Protein AF-A0A7Y5CVU4-F1 (afdb_monomer_lite)

Structure (mmCIF, N/CA/C/O backbone):
data_AF-A0A7Y5CVU4-F1
#
_entry.id   AF-A0A7Y5CVU4-F1
#
loop_
_atom_site.group_PDB
_atom_site.id
_atom_site.type_symbol
_atom_site.label_atom_id
_atom_site.label_alt_id
_atom_site.label_comp_id
_atom_site.label_asym_id
_atom_site.label_entity_id
_atom_site.label_seq_id
_atom_site.pdbx_PDB_ins_code
_atom_site.Cartn_x
_atom_site.Cartn_y
_atom_site.Cartn_z
_atom_site.occupancy
_atom_site.B_iso_or_equiv
_atom_site.auth_seq_id
_atom_site.auth_comp_id
_atom_site.auth_asym_id
_atom_site.auth_atom_id
_atom_site.pdbx_PDB_model_num
ATOM 1 N N . MET A 1 1 ? -5.929 -43.673 -7.418 1.00 44.59 1 MET A N 1
ATOM 2 C CA . MET A 1 1 ? -5.340 -42.750 -6.430 1.00 44.59 1 MET A CA 1
ATOM 3 C C . MET A 1 1 ? -4.875 -41.533 -7.214 1.00 44.59 1 MET A C 1
ATOM 5 O O . MET A 1 1 ? -3.794 -41.578 -7.784 1.00 44.59 1 MET A O 1
ATOM 9 N N . SER A 1 2 ? -5.738 -40.531 -7.391 1.00 42.19 2 SER A N 1
ATOM 10 C CA . SER A 1 2 ? -5.352 -39.280 -8.055 1.00 42.19 2 SER A CA 1
ATOM 11 C C . SER A 1 2 ? -4.475 -38.478 -7.097 1.00 42.19 2 SER A C 1
ATOM 13 O O . SER A 1 2 ? -4.797 -38.396 -5.913 1.00 42.19 2 SER A O 1
ATOM 15 N N . ALA A 1 3 ? -3.356 -37.951 -7.592 1.00 45.56 3 ALA A N 1
ATOM 16 C CA . ALA A 1 3 ? -2.497 -37.046 -6.838 1.00 45.56 3 ALA A CA 1
ATOM 17 C C . ALA A 1 3 ? -3.299 -35.809 -6.388 1.00 45.56 3 ALA A C 1
ATOM 19 O O . ALA A 1 3 ? -4.212 -35.401 -7.115 1.00 45.56 3 ALA A O 1
ATOM 20 N N . PRO A 1 4 ? -2.994 -35.210 -5.222 1.00 46.31 4 PRO A N 1
ATOM 21 C CA . PRO A 1 4 ? -3.570 -33.919 -4.878 1.00 46.31 4 PRO A CA 1
ATOM 22 C C . PRO A 1 4 ? -3.189 -32.923 -5.978 1.00 46.31 4 PRO A C 1
ATOM 24 O O . PRO A 1 4 ? -2.045 -32.918 -6.438 1.00 46.31 4 PRO A O 1
ATOM 27 N N . ALA A 1 5 ? -4.152 -32.117 -6.432 1.00 49.31 5 ALA A N 1
ATOM 28 C CA . ALA A 1 5 ? -3.839 -30.944 -7.235 1.00 49.31 5 ALA A CA 1
ATOM 29 C C . ALA A 1 5 ? -2.813 -30.133 -6.439 1.00 49.31 5 ALA A C 1
ATOM 31 O O . ALA A 1 5 ? -3.083 -29.779 -5.290 1.00 49.31 5 ALA A O 1
ATOM 32 N N . ALA A 1 6 ? -1.622 -29.923 -7.002 1.00 49.56 6 ALA A N 1
ATOM 33 C CA . ALA A 1 6 ? -0.672 -28.983 -6.433 1.00 49.56 6 ALA A CA 1
ATOM 34 C C . ALA A 1 6 ? -1.437 -27.674 -6.208 1.00 49.56 6 ALA A C 1
ATOM 36 O O . ALA A 1 6 ? -2.074 -27.184 -7.144 1.00 49.56 6 ALA A O 1
ATOM 37 N N . ALA A 1 7 ? -1.460 -27.180 -4.967 1.00 57.16 7 ALA A N 1
ATOM 38 C CA . ALA A 1 7 ? -2.003 -25.861 -4.685 1.00 57.16 7 ALA A CA 1
ATOM 39 C C . ALA A 1 7 ? -1.392 -24.889 -5.700 1.00 57.16 7 ALA A C 1
ATOM 41 O O . ALA A 1 7 ? -0.178 -24.924 -5.924 1.00 57.16 7 ALA A O 1
ATOM 42 N N . ALA A 1 8 ? -2.241 -24.120 -6.385 1.00 63.44 8 ALA A N 1
ATOM 43 C CA . ALA A 1 8 ? -1.768 -23.123 -7.333 1.00 63.44 8 ALA A CA 1
ATOM 44 C C . ALA A 1 8 ? -0.749 -22.225 -6.618 1.00 63.44 8 ALA A C 1
ATOM 46 O O . ALA A 1 8 ? -0.947 -21.888 -5.447 1.00 63.44 8 ALA A O 1
ATOM 47 N N . ALA A 1 9 ? 0.352 -21.898 -7.300 1.00 69.81 9 ALA A N 1
ATOM 48 C CA . ALA A 1 9 ? 1.334 -20.973 -6.752 1.00 69.81 9 ALA A CA 1
ATOM 49 C C . ALA A 1 9 ? 0.616 -19.677 -6.331 1.00 69.81 9 ALA A C 1
ATOM 51 O O . ALA A 1 9 ? -0.323 -19.267 -7.024 1.00 69.81 9 ALA A O 1
ATOM 52 N N . PRO A 1 10 ? 0.989 -19.086 -5.185 1.00 79.81 10 PRO A N 1
ATOM 53 C CA . PRO A 1 10 ? 0.337 -17.877 -4.713 1.00 79.81 10 PRO A CA 1
ATOM 54 C C . PRO A 1 10 ? 0.480 -16.760 -5.755 1.00 79.81 10 PRO A C 1
ATOM 56 O O . PRO A 1 10 ? 1.517 -16.641 -6.408 1.00 79.81 10 PRO A O 1
ATOM 59 N N . ALA A 1 11 ? -0.597 -16.003 -5.964 1.00 87.31 11 ALA A N 1
ATOM 60 C CA . ALA A 1 11 ? -0.659 -14.992 -7.019 1.00 87.31 11 ALA A CA 1
ATOM 61 C C . ALA A 1 11 ? 0.082 -13.718 -6.603 1.00 87.31 11 ALA A C 1
ATOM 63 O O . ALA A 1 11 ? -0.075 -13.270 -5.469 1.00 87.31 11 ALA A O 1
ATOM 64 N N . ASN A 1 12 ? 0.820 -13.112 -7.529 1.00 89.62 12 ASN A N 1
ATOM 65 C CA . ASN A 1 12 ? 1.460 -11.813 -7.324 1.00 89.62 12 ASN A CA 1
ATOM 66 C C . ASN A 1 12 ? 0.664 -10.760 -8.090 1.00 89.62 12 ASN A C 1
ATOM 68 O O . ASN A 1 12 ? 0.422 -10.917 -9.291 1.00 89.62 12 ASN A O 1
ATOM 72 N N . ILE A 1 13 ? 0.229 -9.708 -7.402 1.00 93.06 13 ILE A N 1
ATOM 73 C CA . ILE A 1 13 ? -0.614 -8.662 -7.983 1.00 93.06 13 ILE A CA 1
ATOM 74 C C . ILE A 1 13 ? 0.112 -7.329 -7.864 1.00 93.06 13 ILE A C 1
ATOM 76 O O . ILE A 1 13 ? 0.622 -6.983 -6.803 1.00 93.06 13 ILE A O 1
ATOM 80 N N . VAL A 1 14 ? 0.144 -6.573 -8.957 1.00 91.62 14 VAL A N 1
ATOM 81 C CA . VAL A 1 14 ? 0.778 -5.260 -9.023 1.00 91.62 14 VAL A CA 1
ATOM 82 C C . VAL A 1 14 ? -0.260 -4.212 -9.394 1.00 91.62 14 VAL A C 1
ATOM 84 O O . VAL A 1 14 ? -0.790 -4.213 -10.505 1.00 91.62 14 VAL A O 1
ATOM 87 N N . PHE A 1 15 ? -0.520 -3.290 -8.477 1.00 92.88 15 PHE A N 1
ATOM 88 C CA . PHE A 1 15 ? -1.302 -2.086 -8.715 1.00 92.88 15 PHE A CA 1
ATOM 89 C C . PHE A 1 15 ? -0.373 -0.931 -9.072 1.00 92.88 15 PHE A C 1
ATOM 91 O O . PHE A 1 15 ? 0.635 -0.711 -8.407 1.00 92.88 15 PHE A O 1
ATOM 98 N N . ILE A 1 16 ? -0.704 -0.196 -10.129 1.00 90.00 16 ILE A N 1
ATOM 99 C CA . ILE A 1 16 ? 0.107 0.921 -10.620 1.00 90.00 16 ILE A CA 1
ATOM 100 C C . ILE A 1 16 ? -0.783 2.143 -10.768 1.00 90.00 16 ILE A C 1
ATOM 102 O O . ILE A 1 16 ? -1.714 2.139 -11.575 1.00 90.00 16 ILE A O 1
ATOM 106 N N . ASP A 1 17 ? -0.469 3.210 -10.044 1.00 90.00 17 ASP A N 1
ATOM 107 C CA . ASP A 1 17 ? -1.035 4.521 -10.314 1.00 90.00 17 ASP A CA 1
ATOM 108 C C . ASP A 1 17 ? -0.489 5.049 -11.649 1.00 90.00 17 ASP A C 1
ATOM 110 O O . ASP A 1 17 ? 0.717 5.212 -11.852 1.00 90.00 17 ASP A O 1
ATOM 114 N N . SER A 1 18 ? -1.396 5.344 -12.579 1.00 86.56 18 SER A N 1
ATOM 115 C CA . SER A 1 18 ? -1.075 5.932 -13.883 1.00 86.56 18 SER A CA 1
ATOM 116 C C . SER A 1 18 ? -0.326 7.274 -13.811 1.00 86.56 18 SER A C 1
ATOM 118 O O . SER A 1 18 ? 0.288 7.678 -14.801 1.00 86.56 18 SER A O 1
ATOM 120 N N . ALA A 1 19 ? -0.359 7.975 -12.671 1.00 82.38 19 ALA A N 1
ATOM 121 C CA . ALA A 1 19 ? 0.427 9.179 -12.405 1.00 82.38 19 ALA A CA 1
ATOM 122 C C . ALA A 1 19 ? 1.925 8.905 -12.200 1.00 82.38 19 ALA A C 1
ATOM 124 O O . ALA A 1 19 ? 2.724 9.845 -12.252 1.00 82.38 19 ALA A O 1
ATOM 125 N N . VAL A 1 20 ? 2.332 7.652 -11.978 1.00 79.00 20 VAL A N 1
ATOM 126 C CA . VAL A 1 20 ? 3.745 7.276 -11.872 1.00 79.00 20 VAL A CA 1
ATOM 127 C C . VAL A 1 20 ? 4.382 7.303 -13.263 1.00 79.00 20 VAL A C 1
ATOM 129 O O . VAL A 1 20 ? 4.049 6.527 -14.171 1.00 79.00 20 VAL A O 1
ATOM 132 N N . ALA A 1 21 ? 5.320 8.233 -13.443 1.00 70.06 21 ALA A N 1
ATOM 133 C CA . ALA A 1 21 ? 6.099 8.348 -14.667 1.00 70.06 21 ALA A CA 1
ATOM 134 C C . ALA A 1 21 ? 7.003 7.119 -14.851 1.00 70.06 21 ALA A C 1
ATOM 136 O O . ALA A 1 21 ? 7.501 6.545 -13.890 1.00 70.06 21 ALA A O 1
ATOM 137 N N . ASN A 1 22 ? 7.257 6.733 -16.104 1.00 63.44 22 ASN A N 1
ATOM 138 C CA . ASN A 1 22 ? 8.150 5.620 -16.457 1.00 63.44 22 ASN A CA 1
ATOM 139 C C . ASN A 1 22 ? 7.776 4.246 -15.860 1.00 63.44 22 ASN A C 1
ATOM 141 O O . ASN A 1 22 ? 8.629 3.359 -15.817 1.00 63.44 22 ASN A O 1
ATOM 145 N N . HIS A 1 23 ? 6.508 4.012 -15.492 1.00 65.38 23 HIS A N 1
ATOM 146 C CA . HIS A 1 23 ? 6.054 2.697 -15.012 1.00 65.38 23 HIS A CA 1
ATOM 147 C C . HIS A 1 23 ? 6.378 1.554 -15.993 1.00 65.38 23 HIS A C 1
ATOM 149 O O . HIS A 1 23 ? 6.574 0.420 -15.578 1.00 65.38 23 HIS A O 1
ATOM 155 N N . SER A 1 24 ? 6.511 1.840 -17.294 1.00 60.06 24 SER A N 1
ATOM 156 C CA . SER A 1 24 ? 6.896 0.860 -18.318 1.00 60.06 24 SER A CA 1
ATOM 157 C C . SER A 1 24 ? 8.273 0.224 -18.081 1.00 60.06 24 SER A C 1
ATOM 159 O O . SER A 1 24 ? 8.468 -0.932 -18.444 1.00 60.06 24 SER A O 1
ATOM 161 N N . SER A 1 25 ? 9.216 0.954 -17.479 1.00 61.03 25 SER A N 1
ATOM 162 C CA . SER A 1 25 ? 10.534 0.417 -17.118 1.00 61.03 25 SER A CA 1
ATOM 163 C C . SER A 1 25 ? 10.446 -0.453 -15.863 1.00 61.03 25 SER A C 1
ATOM 165 O O . SER A 1 25 ? 11.022 -1.534 -15.836 1.00 61.03 25 SER A O 1
ATOM 167 N N . LEU A 1 26 ? 9.643 -0.042 -14.875 1.00 62.09 26 LEU A N 1
ATOM 168 C CA . LEU A 1 26 ? 9.388 -0.815 -13.649 1.00 62.09 26 LEU A CA 1
ATOM 169 C C . LEU A 1 26 ? 8.708 -2.155 -13.964 1.00 62.09 26 LEU A C 1
ATOM 171 O O . LEU A 1 26 ? 9.071 -3.192 -13.422 1.00 62.09 26 LEU A O 1
ATOM 175 N N . LEU A 1 27 ? 7.790 -2.156 -14.935 1.00 63.88 27 LEU A N 1
ATOM 176 C CA . LEU A 1 27 ? 7.141 -3.364 -15.450 1.00 63.88 27 LEU A CA 1
ATOM 177 C C . LEU A 1 27 ? 8.111 -4.389 -16.049 1.00 63.88 27 LEU A C 1
ATOM 179 O O . LEU A 1 27 ? 7.768 -5.565 -16.106 1.00 63.88 27 LEU A O 1
ATOM 183 N N . SER A 1 28 ? 9.294 -3.971 -16.510 1.00 64.31 28 SER A N 1
ATOM 184 C CA . SER A 1 28 ? 10.287 -4.898 -17.072 1.00 64.31 28 SER A CA 1
ATOM 185 C C . SER A 1 28 ? 11.070 -5.677 -16.011 1.00 64.31 28 SER A C 1
ATOM 187 O O . SER A 1 28 ? 11.692 -6.687 -16.334 1.00 64.31 28 SER A O 1
ATOM 189 N N . GLU A 1 29 ? 11.006 -5.221 -14.761 1.00 62.97 29 GLU A N 1
ATOM 190 C CA . GLU A 1 29 ? 11.664 -5.827 -13.601 1.00 62.97 29 GLU A CA 1
ATOM 191 C C . GLU A 1 29 ? 10.674 -6.642 -12.743 1.00 62.97 29 GLU A C 1
ATOM 193 O O . GLU A 1 29 ? 11.083 -7.457 -11.919 1.00 62.97 29 GLU A O 1
ATOM 198 N N . ILE A 1 30 ? 9.370 -6.489 -12.999 1.00 69.69 30 ILE A N 1
ATOM 199 C CA . ILE A 1 30 ? 8.290 -7.271 -12.390 1.00 69.69 30 ILE A CA 1
ATOM 200 C C . ILE A 1 30 ? 8.211 -8.664 -13.032 1.00 69.69 30 ILE A C 1
ATOM 202 O O . ILE A 1 30 ? 8.350 -8.818 -14.248 1.00 69.69 30 ILE A O 1
ATOM 206 N N . ASP A 1 31 ? 7.944 -9.693 -12.217 1.00 70.69 31 ASP A N 1
ATOM 207 C CA . ASP A 1 31 ? 7.746 -11.063 -12.703 1.00 70.69 31 ASP A CA 1
ATOM 208 C C . ASP A 1 31 ? 6.628 -11.086 -13.767 1.00 70.69 31 ASP A C 1
ATOM 210 O O . ASP A 1 31 ? 5.506 -10.655 -13.476 1.00 70.69 31 ASP A O 1
ATOM 214 N N . PRO A 1 32 ? 6.886 -11.605 -14.985 1.00 72.38 32 PRO A N 1
ATOM 215 C CA . PRO A 1 32 ? 5.904 -11.640 -16.069 1.00 72.38 32 PRO A CA 1
ATOM 216 C C . PRO A 1 32 ? 4.651 -12.476 -15.761 1.00 72.38 32 PRO A C 1
ATOM 218 O O . PRO A 1 32 ? 3.681 -12.404 -16.514 1.00 72.38 32 PRO A O 1
ATOM 221 N N . ASN A 1 33 ? 4.652 -13.274 -14.691 1.00 80.25 33 ASN A N 1
ATOM 222 C CA . ASN A 1 33 ? 3.480 -14.003 -14.209 1.00 80.25 33 ASN A CA 1
ATOM 223 C C . ASN A 1 33 ? 2.583 -13.169 -13.277 1.00 80.25 33 ASN A C 1
ATOM 225 O O . ASN A 1 33 ? 1.561 -13.682 -12.819 1.00 80.25 33 ASN A O 1
ATOM 229 N N . SER A 1 34 ? 2.945 -11.917 -12.982 1.00 85.75 34 SER A N 1
ATOM 230 C CA . SER A 1 34 ? 2.158 -11.045 -12.106 1.00 85.75 34 SER A CA 1
ATOM 231 C C . SER A 1 34 ? 0.926 -10.486 -12.816 1.00 85.75 34 SER A C 1
ATOM 233 O O . SER A 1 34 ? 0.966 -10.122 -13.994 1.00 85.75 34 SER A O 1
ATOM 235 N N . GLU A 1 35 ? -0.176 -10.363 -12.083 1.00 91.00 35 GLU A N 1
ATOM 236 C CA . GLU A 1 35 ? -1.372 -9.672 -12.559 1.00 91.00 35 GLU A CA 1
ATOM 237 C C . GLU A 1 35 ? -1.202 -8.161 -12.368 1.00 91.00 35 GLU A C 1
ATOM 239 O O . GLU A 1 35 ? -1.061 -7.687 -11.244 1.00 91.00 35 GLU A O 1
ATOM 244 N N . ILE A 1 36 ? -1.223 -7.397 -13.461 1.00 90.19 36 ILE A N 1
ATOM 245 C CA . ILE A 1 36 ? -1.046 -5.939 -13.424 1.00 90.19 36 ILE A CA 1
ATOM 246 C C . ILE A 1 36 ? -2.403 -5.244 -13.533 1.00 90.19 36 ILE A C 1
ATOM 248 O O . ILE A 1 36 ? -3.174 -5.502 -14.462 1.00 90.19 36 ILE A O 1
ATOM 252 N N . VAL A 1 37 ? -2.659 -4.310 -12.621 1.00 92.69 37 VAL A N 1
ATOM 253 C CA . VAL A 1 37 ? -3.852 -3.463 -12.588 1.00 92.69 37 VAL A CA 1
ATOM 254 C C . VAL A 1 37 ? -3.414 -2.002 -12.577 1.00 92.69 37 VAL A C 1
ATOM 256 O O . VAL A 1 37 ? -2.693 -1.566 -11.686 1.00 92.69 37 VAL A O 1
ATOM 259 N N . VAL A 1 38 ? -3.852 -1.230 -13.570 1.00 91.25 38 VAL A N 1
ATOM 260 C CA . VAL A 1 38 ? -3.562 0.208 -13.645 1.00 91.25 38 VAL A CA 1
ATOM 261 C C . VAL A 1 38 ? -4.742 0.987 -13.077 1.00 91.25 38 VAL A C 1
ATOM 263 O O . VAL A 1 38 ? -5.879 0.758 -13.485 1.00 91.25 38 VAL A O 1
ATOM 266 N N . ILE A 1 39 ? -4.459 1.908 -12.160 1.00 93.00 39 ILE A N 1
ATOM 267 C CA . ILE A 1 39 ? -5.432 2.792 -11.518 1.00 93.00 39 ILE A CA 1
ATOM 268 C C . ILE A 1 39 ? -5.314 4.174 -12.160 1.00 93.00 39 ILE A C 1
ATOM 270 O O . ILE A 1 39 ? -4.225 4.758 -12.231 1.00 93.00 39 ILE A O 1
ATOM 274 N N . SER A 1 40 ? -6.429 4.693 -12.672 1.00 90.50 40 SER A N 1
ATOM 275 C CA . SER A 1 40 ? -6.432 5.984 -13.355 1.00 90.50 40 SER A CA 1
ATOM 276 C C . SER A 1 40 ? -6.417 7.135 -12.354 1.00 90.50 40 SER A C 1
ATOM 278 O O . SER A 1 40 ? -6.994 7.059 -11.268 1.00 90.50 40 SER A O 1
ATOM 280 N N . GLN A 1 41 ? -5.822 8.256 -12.759 1.00 81.31 41 GLN A N 1
ATOM 281 C CA . GLN A 1 41 ? -5.935 9.505 -12.007 1.00 81.31 41 GLN A CA 1
ATOM 282 C C . GLN A 1 41 ? -7.412 9.880 -11.808 1.00 81.31 41 GLN A C 1
ATOM 284 O O . GLN A 1 41 ? -8.178 9.948 -12.771 1.00 81.31 41 GLN A O 1
ATOM 289 N N . GLY A 1 42 ? -7.801 10.143 -10.558 1.00 87.38 42 GLY A N 1
ATOM 290 C CA . GLY A 1 42 ? -9.170 10.510 -10.181 1.00 87.38 42 GLY A CA 1
ATOM 291 C C . GLY A 1 42 ? -10.059 9.351 -9.725 1.00 87.38 42 GLY A C 1
ATOM 292 O O . GLY A 1 42 ? -11.170 9.609 -9.266 1.00 87.38 42 GLY A O 1
ATOM 293 N N . GLU A 1 43 ? -9.596 8.105 -9.826 1.00 94.25 43 GLU A N 1
ATOM 294 C CA . GLU A 1 43 ? -10.289 6.954 -9.247 1.00 94.25 43 GLU A CA 1
ATOM 295 C C . GLU A 1 43 ? -9.796 6.680 -7.823 1.00 94.25 43 GLU A C 1
ATOM 297 O O . GLU A 1 43 ? -8.614 6.849 -7.526 1.00 94.25 43 GLU A O 1
ATOM 302 N N . ASN A 1 44 ? -10.682 6.222 -6.937 1.00 96.81 44 ASN A N 1
ATOM 303 C CA . ASN A 1 44 ? -10.272 5.818 -5.598 1.00 96.81 44 ASN A CA 1
ATOM 304 C C . ASN A 1 44 ? -9.504 4.490 -5.675 1.00 96.81 44 ASN A C 1
ATOM 306 O O . ASN A 1 44 ? -10.101 3.422 -5.825 1.00 96.81 44 ASN A O 1
ATOM 310 N N . GLY A 1 45 ? -8.173 4.560 -5.597 1.00 96.31 45 GLY A N 1
ATOM 311 C CA . GLY A 1 45 ? -7.317 3.394 -5.776 1.00 96.31 45 GLY A CA 1
ATOM 312 C C . GLY A 1 45 ? -7.537 2.300 -4.736 1.00 96.31 45 GLY A C 1
ATOM 313 O O . GLY A 1 45 ? -7.526 1.124 -5.090 1.00 96.31 45 GLY A O 1
ATOM 314 N N . ILE A 1 46 ? -7.823 2.670 -3.485 1.00 97.56 46 ILE A N 1
ATOM 315 C CA . ILE A 1 46 ? -8.060 1.706 -2.403 1.00 97.56 46 ILE A CA 1
ATOM 316 C C . ILE A 1 46 ? -9.363 0.931 -2.636 1.00 97.56 46 ILE A C 1
ATOM 318 O O . ILE A 1 46 ? -9.382 -0.296 -2.532 1.00 97.56 46 ILE A O 1
ATOM 322 N N . GLU A 1 47 ? -10.431 1.623 -3.043 1.00 98.00 47 GLU A N 1
ATOM 323 C CA . GLU A 1 47 ? -11.704 0.983 -3.402 1.00 98.00 47 GLU A CA 1
ATOM 324 C C . GLU A 1 47 ? -11.541 0.032 -4.600 1.00 98.00 47 GLU A C 1
ATOM 326 O O . GLU A 1 47 ? -12.074 -1.079 -4.591 1.00 98.00 47 GLU A O 1
ATOM 331 N N . ILE A 1 48 ? -10.768 0.429 -5.619 1.00 97.75 48 ILE A N 1
ATOM 332 C CA . ILE A 1 48 ? -10.480 -0.424 -6.783 1.00 97.75 48 ILE A CA 1
ATOM 333 C C . ILE A 1 48 ? -9.699 -1.671 -6.373 1.00 97.75 48 ILE A C 1
ATOM 335 O O . ILE A 1 48 ? -10.043 -2.773 -6.806 1.00 97.75 48 ILE A O 1
ATOM 339 N N . MET A 1 49 ? -8.667 -1.518 -5.541 1.00 97.81 49 MET A N 1
ATOM 340 C CA . MET A 1 49 ? -7.873 -2.638 -5.037 1.00 97.81 49 MET A CA 1
ATOM 341 C C . MET A 1 49 ? -8.754 -3.638 -4.289 1.00 97.81 49 MET A C 1
ATOM 343 O O . MET A 1 49 ? -8.750 -4.826 -4.619 1.00 97.81 49 MET A O 1
ATOM 347 N N . ALA A 1 50 ? -9.564 -3.162 -3.341 1.00 98.00 50 ALA A N 1
ATOM 348 C CA . ALA A 1 50 ? -10.483 -4.009 -2.589 1.00 98.00 50 ALA A CA 1
ATOM 349 C C . ALA A 1 50 ? -11.510 -4.695 -3.500 1.00 98.00 50 ALA A C 1
ATOM 351 O O . ALA A 1 50 ? -11.745 -5.897 -3.371 1.00 98.00 50 ALA A O 1
ATOM 352 N N . ALA A 1 51 ? -12.080 -3.979 -4.473 1.00 97.81 51 ALA A N 1
ATOM 353 C CA . ALA A 1 51 ? -13.011 -4.558 -5.438 1.00 97.81 51 ALA A CA 1
ATOM 354 C C . ALA A 1 51 ? -12.354 -5.648 -6.303 1.00 97.81 51 ALA A C 1
ATOM 356 O O . ALA A 1 51 ? -12.969 -6.684 -6.558 1.00 97.81 51 ALA A O 1
ATOM 357 N N . TYR A 1 52 ? -11.104 -5.444 -6.726 1.00 97.44 52 TYR A N 1
ATOM 358 C CA . TYR A 1 52 ? -10.345 -6.414 -7.517 1.00 97.44 52 TYR A CA 1
ATOM 359 C C . TYR A 1 52 ? -9.977 -7.673 -6.719 1.00 97.44 52 TYR A C 1
ATOM 361 O O . TYR A 1 52 ? -9.955 -8.782 -7.267 1.00 97.44 52 TYR A O 1
ATOM 369 N N . LEU A 1 53 ? -9.687 -7.497 -5.428 1.00 96.81 53 LEU A N 1
ATOM 370 C CA . LEU A 1 53 ? -9.279 -8.555 -4.503 1.00 96.81 53 LEU A CA 1
ATOM 371 C C . LEU A 1 53 ? -10.462 -9.266 -3.836 1.00 96.81 53 LEU A C 1
ATOM 373 O O . LEU A 1 53 ? -10.297 -10.359 -3.297 1.00 96.81 53 LEU A O 1
ATOM 377 N N . SER A 1 54 ? -11.666 -8.702 -3.919 1.00 96.81 54 SER A N 1
ATOM 378 C CA . SER A 1 54 ? -12.869 -9.279 -3.325 1.00 96.81 54 SER A CA 1
ATOM 379 C C . SER A 1 54 ? -13.130 -10.705 -3.823 1.00 96.81 54 SER A C 1
ATOM 381 O O . SER A 1 54 ? -13.244 -10.968 -5.021 1.00 96.81 54 SER A O 1
ATOM 383 N N . GLY A 1 55 ? -13.223 -11.648 -2.882 1.00 92.88 55 GLY A N 1
ATOM 384 C CA . GLY A 1 55 ? -13.456 -13.067 -3.168 1.00 92.88 55 GLY A CA 1
ATOM 385 C C . GLY A 1 55 ? -12.238 -13.826 -3.705 1.00 92.88 55 GLY A C 1
ATOM 386 O O . GLY A 1 55 ? -12.349 -15.027 -3.962 1.00 92.88 55 GLY A O 1
ATOM 387 N N . ARG A 1 56 ? -11.084 -13.164 -3.860 1.00 95.00 56 ARG A N 1
ATOM 388 C CA . ARG A 1 56 ? -9.809 -13.838 -4.115 1.00 95.00 56 ARG A CA 1
ATOM 389 C C . ARG A 1 56 ? -9.257 -14.420 -2.816 1.00 95.00 56 ARG A C 1
ATOM 391 O O . ARG A 1 56 ? -9.642 -14.028 -1.722 1.00 95.00 56 ARG A O 1
ATOM 398 N N . THR A 1 57 ? -8.353 -15.379 -2.962 1.00 93.88 57 THR A N 1
ATOM 399 C CA . THR A 1 57 ? -7.629 -16.027 -1.862 1.00 93.88 57 THR A CA 1
ATOM 400 C C . THR A 1 57 ? -6.256 -16.450 -2.364 1.00 93.88 57 THR A C 1
ATOM 402 O O . THR A 1 57 ? -6.113 -16.690 -3.566 1.00 93.88 57 THR A O 1
ATOM 405 N N . ASN A 1 58 ? -5.303 -16.678 -1.456 1.00 92.69 58 ASN A N 1
ATOM 406 C CA . ASN A 1 58 ? -3.969 -17.192 -1.788 1.00 92.69 58 ASN A CA 1
ATOM 407 C C . ASN A 1 58 ? -3.156 -16.222 -2.674 1.00 92.69 58 ASN A C 1
ATOM 409 O O . ASN A 1 58 ? -2.437 -16.649 -3.579 1.00 92.69 58 ASN A O 1
ATOM 413 N N . VAL A 1 59 ? -3.290 -14.915 -2.424 1.00 93.94 59 VAL A N 1
ATOM 414 C CA . VAL A 1 59 ? -2.417 -13.877 -2.993 1.00 93.94 59 VAL A CA 1
ATOM 415 C C . VAL A 1 59 ? -1.123 -13.832 -2.177 1.00 93.94 59 VAL A C 1
ATOM 417 O O . VAL A 1 59 ? -1.164 -13.654 -0.965 1.00 93.94 59 VAL A O 1
ATOM 420 N N . GLY A 1 60 ? 0.014 -14.063 -2.827 1.00 89.75 60 GLY A N 1
ATOM 421 C CA . GLY A 1 60 ? 1.332 -14.097 -2.191 1.00 89.75 60 GLY A CA 1
ATOM 422 C C . GLY A 1 60 ? 1.924 -12.718 -1.969 1.00 89.75 60 GLY A C 1
ATOM 423 O O . GLY A 1 60 ? 2.567 -12.497 -0.953 1.00 89.75 60 GLY A O 1
ATOM 424 N N . SER A 1 61 ? 1.685 -11.785 -2.884 1.00 89.31 61 SER A N 1
ATOM 425 C CA . SER A 1 61 ? 2.119 -10.407 -2.700 1.00 89.31 61 SER A CA 1
ATOM 426 C C . SER A 1 61 ? 1.212 -9.422 -3.421 1.00 89.31 61 SER A C 1
ATOM 428 O O . SER A 1 61 ? 0.655 -9.703 -4.490 1.00 89.31 61 SER A O 1
ATOM 430 N N . ILE A 1 62 ? 1.081 -8.244 -2.820 1.00 92.75 62 ILE A N 1
ATOM 431 C CA . ILE A 1 62 ? 0.450 -7.072 -3.411 1.00 92.75 62 ILE A CA 1
ATOM 432 C C . ILE A 1 62 ? 1.499 -5.970 -3.472 1.00 92.75 62 ILE A C 1
ATOM 434 O O . ILE A 1 62 ? 1.955 -5.478 -2.447 1.00 92.75 62 ILE A O 1
ATOM 438 N N . HIS A 1 63 ? 1.855 -5.564 -4.681 1.00 90.00 63 HIS A N 1
ATOM 439 C CA . HIS A 1 63 ? 2.761 -4.453 -4.938 1.00 90.00 63 HIS A CA 1
ATOM 440 C C . HIS A 1 63 ? 1.939 -3.236 -5.350 1.00 90.00 63 HIS A C 1
ATOM 442 O O . HIS A 1 63 ? 1.074 -3.348 -6.217 1.00 90.00 63 HIS A O 1
ATOM 448 N N . VAL A 1 64 ? 2.205 -2.075 -4.764 1.00 90.62 64 VAL A N 1
ATOM 449 C CA . VAL A 1 64 ? 1.501 -0.826 -5.072 1.00 90.62 64 VAL A CA 1
ATOM 450 C C . VAL A 1 64 ? 2.518 0.219 -5.492 1.00 90.62 64 VAL A C 1
ATOM 452 O O . VAL A 1 64 ? 3.313 0.663 -4.676 1.00 90.62 64 VAL A O 1
ATOM 455 N N . LEU A 1 65 ? 2.511 0.597 -6.767 1.00 87.19 65 LEU A N 1
ATOM 456 C CA . LEU A 1 65 ? 3.390 1.622 -7.319 1.00 87.19 65 LEU A CA 1
ATOM 457 C C . LEU A 1 65 ? 2.604 2.922 -7.423 1.00 87.19 65 LEU A C 1
ATOM 459 O O . LEU A 1 65 ? 1.646 3.018 -8.192 1.00 87.19 65 LEU A O 1
ATOM 463 N N . SER A 1 66 ? 3.014 3.917 -6.653 1.00 86.88 66 SER A N 1
ATOM 464 C CA . SER A 1 66 ? 2.233 5.125 -6.398 1.00 86.88 66 SER A CA 1
ATOM 465 C C . SER A 1 66 ? 3.130 6.321 -6.097 1.00 86.88 66 SER A C 1
ATOM 467 O O . SER A 1 66 ? 4.350 6.200 -5.997 1.00 86.88 66 SER A O 1
ATOM 469 N N . HIS A 1 67 ? 2.522 7.496 -5.950 1.00 86.31 67 HIS A N 1
ATOM 470 C CA . HIS A 1 67 ? 3.192 8.621 -5.301 1.00 86.31 67 HIS A CA 1
ATOM 471 C C . HIS A 1 67 ? 3.053 8.506 -3.786 1.00 86.31 67 HIS A C 1
ATOM 473 O O . HIS A 1 67 ? 2.115 7.892 -3.279 1.00 86.31 67 HIS A O 1
ATOM 479 N N . GLY A 1 68 ? 3.976 9.120 -3.060 1.00 84.31 68 GLY A N 1
ATOM 480 C CA . GLY A 1 68 ? 3.971 9.105 -1.606 1.00 84.31 68 GLY A CA 1
ATOM 481 C C . GLY A 1 68 ? 4.737 10.277 -1.021 1.00 84.31 68 GLY A C 1
ATOM 482 O O . GLY A 1 68 ? 5.395 11.036 -1.739 1.00 84.31 68 GLY A O 1
ATOM 483 N N . GLN A 1 69 ? 4.595 10.407 0.288 1.00 84.62 69 GLN A N 1
ATOM 484 C CA . GLN A 1 69 ? 5.402 11.239 1.174 1.00 84.62 69 GLN A CA 1
ATOM 485 C C . GLN A 1 69 ? 5.387 10.588 2.567 1.00 84.62 69 GLN A C 1
ATOM 487 O O . GLN A 1 69 ? 4.617 9.656 2.797 1.00 84.62 69 GLN A O 1
ATOM 492 N N . ALA A 1 70 ? 6.181 11.091 3.513 1.00 84.69 70 ALA A N 1
ATOM 493 C CA . ALA A 1 70 ? 6.203 10.576 4.887 1.00 84.69 70 ALA A CA 1
ATOM 494 C C . ALA A 1 70 ? 4.788 10.417 5.480 1.00 84.69 70 ALA A C 1
ATOM 496 O O . ALA A 1 70 ? 4.055 11.398 5.628 1.00 84.69 70 ALA A O 1
ATOM 497 N N . GLY A 1 71 ? 4.409 9.171 5.790 1.00 87.56 71 GLY A N 1
ATOM 498 C CA . GLY A 1 71 ? 3.113 8.822 6.381 1.00 87.56 71 GLY A CA 1
ATOM 499 C C . GLY A 1 71 ? 1.910 8.830 5.433 1.00 87.56 71 GLY A C 1
ATOM 500 O O . GLY A 1 71 ? 0.777 8.704 5.904 1.00 87.56 71 GLY A O 1
ATOM 501 N N . GLU A 1 72 ? 2.118 8.956 4.119 1.00 91.12 72 GLU A N 1
ATOM 502 C CA . GLU A 1 72 ? 1.037 8.955 3.131 1.00 91.12 72 GLU A CA 1
ATOM 503 C C . GLU A 1 72 ? 1.419 8.235 1.826 1.00 91.12 72 GLU A C 1
ATOM 505 O O . GLU A 1 72 ? 2.493 8.440 1.254 1.00 91.12 72 GLU A O 1
ATOM 510 N N . VAL A 1 73 ? 0.482 7.441 1.305 1.00 91.12 73 VAL A N 1
ATOM 511 C CA . VAL A 1 73 ? 0.513 6.913 -0.067 1.00 91.12 73 VAL A CA 1
ATOM 512 C C . VAL A 1 73 ? -0.677 7.453 -0.845 1.00 91.12 73 VAL A C 1
ATOM 514 O O . VAL A 1 73 ? -1.814 7.340 -0.395 1.00 91.12 73 VAL A O 1
ATOM 517 N N . THR A 1 74 ? -0.439 7.998 -2.037 1.00 92.12 74 THR A N 1
ATOM 518 C CA . THR A 1 74 ? -1.506 8.444 -2.939 1.00 92.12 74 THR A CA 1
ATOM 519 C C . THR A 1 74 ? -1.686 7.467 -4.095 1.00 92.12 74 THR A C 1
ATOM 521 O O . THR A 1 74 ? -0.775 7.287 -4.901 1.00 92.12 74 THR A O 1
ATOM 524 N N . ILE A 1 75 ? -2.880 6.880 -4.210 1.00 92.56 75 ILE A N 1
ATOM 525 C CA . ILE A 1 75 ? -3.248 5.934 -5.273 1.00 92.56 75 ILE A CA 1
ATOM 526 C C . ILE A 1 75 ? -4.494 6.452 -5.997 1.00 92.56 75 ILE A C 1
ATOM 528 O O . ILE A 1 75 ? -5.618 6.386 -5.483 1.00 92.56 75 ILE A O 1
ATOM 532 N N . GLY A 1 76 ? -4.306 6.981 -7.204 1.00 93.12 76 GLY A N 1
ATOM 533 C CA . GLY A 1 76 ? -5.358 7.659 -7.953 1.00 93.12 76 GLY A CA 1
ATOM 534 C C . GLY A 1 76 ? -5.788 8.939 -7.232 1.00 93.12 76 GLY A C 1
ATOM 535 O O . GLY A 1 76 ? -5.047 9.915 -7.192 1.00 93.12 76 GLY A O 1
ATOM 536 N N . SER A 1 77 ? -7.002 8.966 -6.681 1.00 94.69 77 SER A N 1
ATOM 537 C CA . SER A 1 77 ? -7.494 10.051 -5.818 1.00 94.69 77 SER A CA 1
ATOM 538 C C . SER A 1 77 ? -7.468 9.720 -4.324 1.00 94.69 77 SER A C 1
ATOM 540 O O . SER A 1 77 ? -7.883 10.552 -3.518 1.00 94.69 77 SER A O 1
ATOM 542 N N . ALA A 1 78 ? -7.077 8.501 -3.951 1.00 95.62 78 ALA A N 1
ATOM 543 C CA . ALA A 1 78 ? -7.080 8.052 -2.566 1.00 95.62 78 ALA A CA 1
ATOM 544 C C . ALA A 1 78 ? -5.771 8.445 -1.879 1.00 95.62 78 ALA A C 1
ATOM 546 O O . ALA A 1 78 ? -4.708 8.072 -2.363 1.00 95.62 78 ALA A O 1
ATOM 547 N N . ALA A 1 79 ? -5.857 9.147 -0.750 1.00 95.00 79 ALA A N 1
ATOM 548 C CA . ALA A 1 79 ? -4.731 9.382 0.149 1.00 95.00 79 ALA A CA 1
ATOM 549 C C . ALA A 1 79 ? -4.832 8.419 1.335 1.00 95.00 79 ALA A C 1
ATOM 551 O O . ALA A 1 79 ? -5.775 8.506 2.124 1.00 95.00 79 ALA A O 1
ATOM 552 N N . LEU A 1 80 ? -3.890 7.486 1.427 1.00 95.56 80 LEU A N 1
ATOM 553 C CA . LEU A 1 80 ? -3.790 6.497 2.487 1.00 95.56 80 LEU A CA 1
ATOM 554 C C . LEU A 1 80 ? -2.785 6.978 3.542 1.00 95.56 80 LEU A C 1
ATOM 556 O O . LEU A 1 80 ? -1.578 6.860 3.358 1.00 95.56 80 LEU A O 1
ATOM 560 N N . THR A 1 81 ? -3.310 7.505 4.644 1.00 96.00 81 THR A N 1
ATOM 561 C CA . THR A 1 81 ? -2.605 7.800 5.905 1.00 96.00 81 THR A CA 1
ATOM 562 C C . THR A 1 81 ? -2.994 6.803 6.999 1.00 96.00 81 THR A C 1
ATOM 564 O O . THR A 1 81 ? -3.987 6.079 6.851 1.00 96.00 81 THR A O 1
ATOM 567 N N . ALA A 1 82 ? -2.294 6.822 8.137 1.00 95.81 82 ALA A N 1
ATOM 568 C CA . ALA A 1 82 ? -2.648 6.022 9.312 1.00 95.81 82 ALA A CA 1
ATOM 569 C C . ALA A 1 82 ? -4.110 6.230 9.767 1.00 95.81 82 ALA A C 1
ATOM 571 O O . ALA A 1 82 ? -4.829 5.269 10.050 1.00 95.81 82 ALA A O 1
ATOM 572 N N . GLU A 1 83 ? -4.593 7.476 9.785 1.00 97.19 83 GLU A N 1
ATOM 573 C CA . GLU A 1 83 ? -5.972 7.803 10.162 1.00 97.19 83 GLU A CA 1
ATOM 574 C C . GLU A 1 83 ? -6.981 7.275 9.147 1.00 97.19 83 GLU A C 1
ATOM 576 O O . GLU A 1 83 ? -8.025 6.737 9.523 1.00 97.19 83 GLU A O 1
ATOM 581 N N . SER A 1 84 ? -6.686 7.428 7.854 1.00 97.56 84 SER A N 1
ATOM 582 C CA . SER A 1 84 ? -7.578 6.937 6.806 1.00 97.56 84 SER A CA 1
ATOM 583 C C . SER A 1 84 ? -7.619 5.405 6.776 1.00 97.56 84 SER A C 1
ATOM 585 O O . SER A 1 84 ? -8.697 4.848 6.595 1.00 97.56 84 SER A O 1
ATOM 587 N N . ALA A 1 85 ? -6.497 4.728 7.048 1.00 96.81 85 ALA A N 1
ATOM 588 C CA . ALA A 1 85 ? -6.410 3.273 7.126 1.00 96.81 85 ALA A CA 1
ATOM 589 C C . ALA A 1 85 ? -7.246 2.718 8.290 1.00 96.81 85 ALA A C 1
ATOM 591 O O . ALA A 1 85 ? -7.980 1.748 8.123 1.00 96.81 85 ALA A O 1
ATOM 592 N N . ALA A 1 86 ? -7.196 3.370 9.455 1.00 95.62 86 ALA A N 1
ATOM 593 C CA . ALA A 1 86 ? -7.985 2.980 10.625 1.00 95.62 86 ALA A CA 1
ATOM 594 C C . ALA A 1 86 ? -9.467 3.401 10.552 1.00 95.62 86 ALA A C 1
ATOM 596 O O . ALA A 1 86 ? -10.282 2.934 11.349 1.00 95.62 86 ALA A O 1
ATOM 597 N N . GLY A 1 87 ? -9.811 4.319 9.647 1.00 96.81 87 GLY A N 1
ATOM 598 C CA . GLY A 1 87 ? -11.137 4.919 9.541 1.00 96.81 87 GLY A CA 1
ATOM 599 C C . GLY A 1 87 ? -11.772 4.685 8.179 1.00 96.81 87 GLY A C 1
ATOM 600 O O . GLY A 1 87 ? -12.522 3.732 7.995 1.00 96.81 87 GLY A O 1
ATOM 601 N N . GLN A 1 88 ? -11.504 5.599 7.244 1.00 97.69 88 GLN A N 1
ATOM 602 C CA . GLN A 1 88 ? -12.163 5.651 5.937 1.00 97.69 88 GLN A CA 1
ATOM 603 C C . GLN A 1 88 ? -12.024 4.357 5.125 1.00 97.69 88 GLN A C 1
ATOM 605 O O . GLN A 1 88 ? -12.980 3.992 4.455 1.00 97.69 88 GLN A O 1
ATOM 610 N N . TYR A 1 89 ? -10.860 3.710 5.181 1.00 98.31 89 TYR A N 1
ATOM 611 C CA . TYR A 1 89 ? -10.494 2.567 4.342 1.00 98.31 89 TYR A CA 1
ATOM 612 C C . TYR A 1 89 ? -10.410 1.242 5.103 1.00 98.31 89 TYR A C 1
ATOM 614 O O . TYR A 1 89 ? -9.863 0.266 4.591 1.00 98.31 89 TYR A O 1
ATOM 622 N N . ALA A 1 90 ? -10.900 1.194 6.343 1.00 97.38 90 ALA A N 1
ATOM 623 C CA . ALA A 1 90 ? -10.751 0.014 7.189 1.00 97.38 90 ALA A CA 1
ATOM 624 C C . ALA A 1 90 ? -11.426 -1.230 6.579 1.00 97.38 90 ALA A C 1
ATOM 626 O O . ALA A 1 90 ? -10.859 -2.323 6.620 1.00 97.38 90 ALA A O 1
ATOM 627 N N . ASP A 1 91 ? -12.608 -1.063 5.979 1.00 97.75 91 ASP A N 1
ATOM 628 C CA . ASP A 1 91 ? -13.353 -2.165 5.362 1.00 97.75 91 ASP A CA 1
ATOM 629 C C . ASP A 1 91 ? -12.660 -2.656 4.080 1.00 97.75 91 ASP A C 1
ATOM 631 O O . ASP A 1 91 ? -12.515 -3.862 3.866 1.00 97.75 91 ASP A O 1
ATOM 635 N N . GLU A 1 92 ? -12.171 -1.739 3.245 1.00 98.56 92 GLU A N 1
ATOM 636 C CA . GLU A 1 92 ? -11.411 -2.044 2.034 1.00 98.56 92 GLU A CA 1
ATOM 6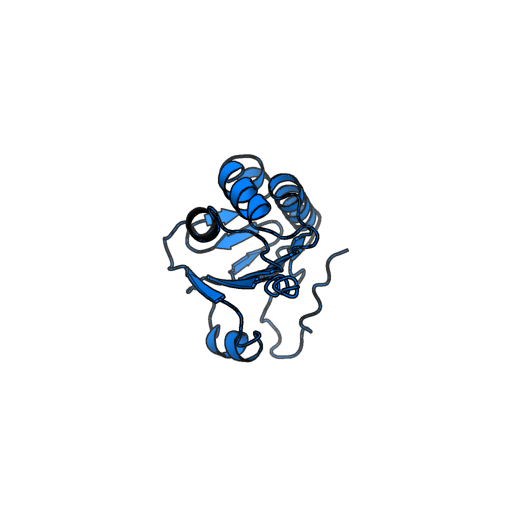37 C C . GLU A 1 92 ? -10.104 -2.777 2.359 1.00 98.56 92 GLU A C 1
ATOM 639 O O . GLU A 1 92 ? -9.793 -3.796 1.739 1.00 98.56 92 GLU A O 1
ATOM 644 N N . LEU A 1 93 ? -9.362 -2.310 3.366 1.00 98.00 93 LEU A N 1
ATOM 645 C CA . LEU A 1 93 ? -8.127 -2.949 3.824 1.00 98.00 93 LEU A CA 1
ATOM 646 C C . LEU A 1 93 ? -8.389 -4.336 4.420 1.00 98.00 93 LEU A C 1
ATOM 648 O O . LEU A 1 93 ? -7.626 -5.265 4.156 1.00 98.00 93 LEU A O 1
ATOM 652 N N . ALA A 1 94 ? -9.497 -4.528 5.136 1.00 97.69 94 ALA A N 1
ATOM 653 C CA . ALA A 1 94 ? -9.886 -5.851 5.614 1.00 97.69 94 ALA A CA 1
ATOM 654 C C . ALA A 1 94 ? -10.189 -6.819 4.455 1.00 97.69 94 ALA A C 1
ATOM 656 O O . ALA A 1 94 ? -9.841 -8.000 4.528 1.00 97.69 94 ALA A O 1
ATOM 657 N N . VAL A 1 95 ? -10.812 -6.341 3.370 1.00 97.94 95 VAL A N 1
ATOM 658 C CA . VAL A 1 95 ? -11.035 -7.140 2.150 1.00 97.94 95 VAL A CA 1
ATOM 659 C C . VAL A 1 95 ? -9.711 -7.495 1.474 1.00 97.94 95 VAL A C 1
ATOM 661 O O . VAL A 1 95 ? -9.521 -8.645 1.078 1.00 97.94 95 VAL A O 1
ATOM 664 N N . ILE A 1 96 ? -8.787 -6.537 1.376 1.00 97.62 96 ILE A N 1
ATOM 665 C CA . ILE A 1 96 ? -7.435 -6.758 0.843 1.00 97.62 96 ILE A CA 1
ATOM 666 C C . ILE A 1 96 ? -6.712 -7.834 1.666 1.00 97.62 96 ILE A C 1
ATOM 668 O O . ILE A 1 96 ? -6.201 -8.800 1.101 1.00 97.62 96 ILE A O 1
ATOM 672 N N . GLY A 1 97 ? -6.757 -7.723 2.996 1.00 96.12 97 GLY A N 1
ATOM 673 C CA . GLY A 1 97 ? -6.185 -8.694 3.928 1.00 96.12 97 GLY A CA 1
ATOM 674 C C . GLY A 1 97 ? -6.739 -10.110 3.766 1.00 96.12 97 GLY A C 1
ATOM 675 O O . GLY A 1 97 ? -5.991 -11.082 3.751 1.00 96.12 97 GLY A O 1
ATOM 676 N N . GLN A 1 98 ? -8.051 -10.249 3.558 1.00 96.50 98 GLN A N 1
ATOM 677 C CA . GLN A 1 98 ? -8.697 -11.555 3.350 1.00 96.50 98 GLN A CA 1
ATOM 678 C C . GLN A 1 98 ? -8.256 -12.267 2.064 1.00 96.50 98 GLN A C 1
ATOM 680 O O . GLN A 1 98 ? -8.365 -13.493 1.981 1.00 96.50 98 GLN A O 1
ATOM 685 N N . ALA A 1 99 ? -7.781 -11.523 1.063 1.00 96.44 99 ALA A N 1
ATOM 686 C CA . ALA A 1 99 ? -7.290 -12.103 -0.182 1.00 96.44 99 ALA A CA 1
ATOM 687 C C . ALA A 1 99 ? -5.875 -12.687 -0.049 1.00 96.44 99 ALA A C 1
ATOM 689 O O . ALA A 1 99 ? -5.514 -13.603 -0.803 1.00 96.44 99 ALA A O 1
ATOM 690 N N . LEU A 1 100 ? -5.089 -12.177 0.901 1.00 94.88 100 LEU A N 1
ATOM 691 C CA . LEU A 1 100 ? -3.705 -12.577 1.115 1.00 94.88 100 LEU A CA 1
ATOM 692 C C . LEU A 1 100 ? -3.596 -14.017 1.629 1.00 94.88 100 LEU A C 1
ATOM 694 O O . LEU A 1 100 ? -4.463 -14.557 2.320 1.00 94.88 100 LEU A O 1
ATOM 698 N N . ALA A 1 101 ? -2.507 -14.672 1.243 1.00 92.94 101 ALA A N 1
ATOM 699 C CA . ALA A 1 101 ? -2.060 -15.904 1.867 1.00 92.94 101 ALA A CA 1
ATOM 700 C C . ALA A 1 101 ? -1.616 -15.629 3.316 1.00 92.94 101 ALA A C 1
ATOM 702 O O . ALA A 1 101 ? -1.391 -14.492 3.714 1.00 92.94 101 ALA A O 1
ATOM 703 N N . SER A 1 102 ? -1.425 -16.686 4.110 1.00 86.25 102 SER A N 1
ATOM 704 C CA . SER A 1 102 ? -0.992 -16.575 5.515 1.00 86.25 102 SER A CA 1
ATOM 705 C C . SER A 1 102 ? 0.364 -15.887 5.725 1.00 86.25 102 SER A C 1
ATOM 707 O O . SER A 1 102 ? 0.703 -15.552 6.850 1.00 86.25 102 SER A O 1
ATOM 709 N N . ASN A 1 103 ? 1.151 -15.765 4.662 1.00 85.19 103 ASN A N 1
ATOM 710 C CA . ASN A 1 103 ? 2.449 -15.101 4.594 1.00 85.19 103 ASN A CA 1
ATOM 711 C C . ASN A 1 103 ? 2.477 -14.132 3.400 1.00 85.19 103 ASN A C 1
ATOM 713 O O . ASN A 1 103 ? 3.482 -14.051 2.701 1.00 85.19 103 ASN A O 1
ATOM 717 N N . GLY A 1 104 ? 1.313 -13.572 3.064 1.00 86.19 104 GLY A N 1
ATOM 718 C CA . GLY A 1 104 ? 1.178 -12.646 1.957 1.00 86.19 104 GLY A CA 1
ATOM 719 C C . GLY A 1 104 ? 1.619 -11.249 2.369 1.00 86.19 104 GLY A C 1
ATOM 720 O O . GLY A 1 104 ? 1.211 -10.773 3.427 1.00 86.19 104 GLY A O 1
ATOM 721 N N . ASP A 1 105 ? 2.396 -10.604 1.509 1.00 87.75 105 ASP A N 1
ATOM 722 C CA . ASP A 1 105 ? 3.010 -9.310 1.803 1.00 87.75 105 ASP A CA 1
ATOM 723 C C . ASP A 1 105 ? 2.307 -8.164 1.065 1.00 87.75 105 ASP A C 1
ATOM 725 O O . ASP A 1 105 ? 1.819 -8.328 -0.061 1.00 87.75 105 ASP A O 1
ATOM 729 N N . ILE A 1 106 ? 2.310 -6.974 1.668 1.00 89.25 106 ILE A N 1
ATOM 730 C CA . ILE A 1 106 ? 1.942 -5.719 1.001 1.00 89.25 106 ILE A CA 1
ATOM 731 C C . ILE A 1 106 ? 3.186 -4.839 0.883 1.00 89.25 106 ILE A C 1
ATOM 733 O O . ILE A 1 106 ? 3.793 -4.456 1.878 1.00 89.25 106 ILE A O 1
ATOM 737 N N . LEU A 1 107 ? 3.542 -4.494 -0.351 1.00 87.75 107 LEU A N 1
ATOM 738 C CA . LEU A 1 107 ? 4.716 -3.703 -0.692 1.00 87.75 107 LEU A CA 1
ATOM 739 C C . LEU A 1 107 ? 4.260 -2.368 -1.290 1.00 87.75 107 LEU A C 1
ATOM 741 O O . LEU A 1 107 ? 3.718 -2.336 -2.399 1.00 87.75 107 LEU A O 1
ATOM 745 N N . LEU A 1 108 ? 4.457 -1.269 -0.560 1.00 86.06 108 LEU A N 1
ATOM 746 C CA . LEU A 1 108 ? 4.065 0.081 -0.969 1.00 86.06 108 LEU A CA 1
ATOM 747 C C . LEU A 1 108 ? 5.281 0.853 -1.498 1.00 86.06 108 LEU A C 1
ATOM 749 O O . LEU A 1 108 ? 6.161 1.270 -0.748 1.00 86.06 108 LEU A O 1
ATOM 753 N N . TYR A 1 109 ? 5.309 1.080 -2.803 1.00 81.38 109 TYR A N 1
ATOM 754 C CA . TYR A 1 109 ? 6.332 1.870 -3.475 1.00 81.38 109 TYR A CA 1
ATOM 755 C C . TYR A 1 109 ? 5.798 3.290 -3.666 1.00 81.38 109 TYR A C 1
ATOM 757 O O . TYR A 1 109 ? 5.006 3.562 -4.574 1.00 81.38 109 TYR A O 1
ATOM 765 N N . GLY A 1 110 ? 6.208 4.181 -2.771 1.00 73.00 110 GLY A N 1
ATOM 766 C CA . GLY A 1 110 ? 5.905 5.606 -2.793 1.00 73.00 110 GLY A CA 1
ATOM 767 C C . GLY A 1 110 ? 7.041 6.374 -2.128 1.00 73.00 110 GLY A C 1
ATOM 768 O O . GLY A 1 110 ? 7.658 5.877 -1.186 1.00 73.00 110 GLY A O 1
ATOM 7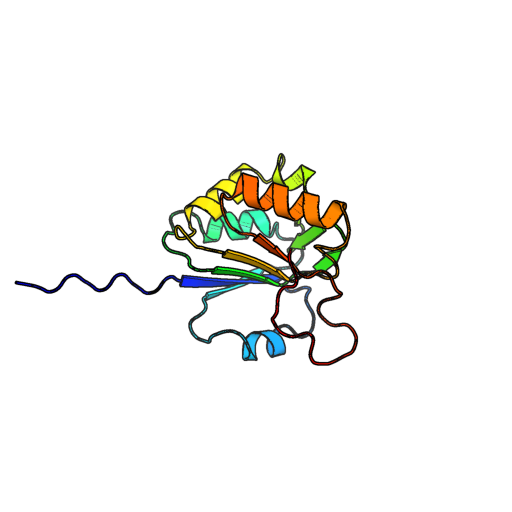69 N N . CYS A 1 111 ? 7.352 7.562 -2.648 1.00 71.25 111 CYS A N 1
ATOM 770 C CA . CYS A 1 111 ? 8.484 8.346 -2.165 1.00 71.25 111 CYS A CA 1
ATOM 771 C C . CYS A 1 111 ? 8.380 8.616 -0.662 1.00 71.25 111 CYS A C 1
ATOM 773 O O . CYS A 1 111 ? 7.379 9.161 -0.207 1.00 71.25 111 CYS A O 1
ATOM 775 N N . ASP A 1 112 ? 9.427 8.269 0.084 1.00 70.81 112 ASP A N 1
ATOM 776 C CA . ASP A 1 112 ? 9.577 8.558 1.513 1.00 70.81 112 ASP A CA 1
ATOM 777 C C . ASP A 1 112 ? 8.397 8.071 2.378 1.00 70.81 112 ASP A C 1
ATOM 779 O O . ASP A 1 112 ? 8.214 8.552 3.494 1.00 70.81 112 ASP A O 1
ATOM 783 N N . THR A 1 113 ? 7.581 7.128 1.895 1.00 75.94 113 THR A N 1
ATOM 784 C CA . THR A 1 113 ? 6.343 6.697 2.558 1.00 75.94 113 THR A CA 1
ATOM 785 C C . THR A 1 113 ? 6.592 6.160 3.965 1.00 75.94 113 THR A C 1
ATOM 787 O O . THR A 1 113 ? 5.853 6.512 4.884 1.00 75.94 113 THR A O 1
ATOM 790 N N . ALA A 1 114 ? 7.639 5.355 4.150 1.00 73.69 114 ALA A N 1
ATOM 791 C CA . ALA A 1 114 ? 8.048 4.813 5.447 1.00 73.69 114 ALA A CA 1
ATOM 792 C C . ALA A 1 114 ? 8.984 5.749 6.236 1.00 73.69 114 ALA A C 1
ATOM 794 O O . ALA A 1 114 ? 9.518 5.362 7.273 1.00 73.69 114 ALA A O 1
ATOM 795 N N . SER A 1 115 ? 9.206 6.982 5.774 1.00 75.88 115 SER A N 1
ATOM 796 C CA . SER A 1 115 ? 10.117 7.909 6.442 1.00 75.88 115 SER A CA 1
ATOM 797 C C . SER A 1 115 ? 9.526 8.450 7.749 1.00 75.88 115 SER A C 1
ATOM 799 O O . SER A 1 115 ? 8.378 8.897 7.798 1.00 75.88 115 SER A O 1
ATOM 801 N N . GLY A 1 116 ? 10.339 8.457 8.808 1.00 80.50 116 GLY A N 1
ATOM 802 C CA . GLY A 1 116 ? 9.984 9.047 10.100 1.00 80.50 116 GLY A CA 1
ATOM 803 C C . GLY A 1 116 ? 8.945 8.260 10.907 1.00 80.50 116 GLY A C 1
ATOM 804 O O . GLY A 1 116 ? 8.585 7.129 10.589 1.00 80.50 116 GLY A O 1
ATOM 805 N N . GLU A 1 117 ? 8.474 8.869 11.996 1.00 86.75 117 GLU A N 1
ATOM 806 C CA . GLU A 1 117 ? 7.462 8.263 12.875 1.00 86.75 117 GLU A CA 1
ATOM 807 C C . GLU A 1 117 ? 6.101 8.164 12.168 1.00 86.75 117 GLU A C 1
ATOM 809 O O . GLU A 1 117 ? 5.341 7.224 12.399 1.00 86.75 117 GLU A O 1
ATOM 814 N N . GLU A 1 118 ? 5.811 9.105 11.268 1.00 86.75 118 GLU A N 1
ATOM 815 C CA . GLU A 1 118 ? 4.598 9.134 10.456 1.00 86.75 118 GLU A CA 1
ATOM 816 C C . GLU A 1 118 ? 4.539 7.960 9.472 1.00 86.75 118 GLU A C 1
ATOM 818 O O . GLU A 1 118 ? 3.488 7.333 9.324 1.00 86.75 118 GLU A O 1
ATOM 823 N N . GLY A 1 119 ? 5.666 7.623 8.838 1.00 86.00 119 GLY A N 1
ATOM 824 C CA . GLY A 1 119 ? 5.761 6.466 7.953 1.00 86.00 119 GLY A CA 1
ATOM 825 C C . GLY A 1 119 ? 5.553 5.143 8.685 1.00 86.00 119 GLY A C 1
ATOM 826 O O . GLY A 1 119 ? 4.773 4.304 8.231 1.00 86.00 119 GLY A O 1
ATOM 827 N N . GLN A 1 120 ? 6.155 4.990 9.869 1.00 87.38 120 GLN A N 1
ATOM 828 C CA . GLN A 1 120 ? 5.917 3.813 10.707 1.00 87.38 120 GLN A CA 1
ATOM 829 C C . GLN A 1 120 ? 4.448 3.707 11.133 1.00 87.38 120 GLN A C 1
ATOM 831 O O . GLN A 1 120 ? 3.856 2.633 11.058 1.00 87.38 120 GLN A O 1
ATOM 836 N N . ALA A 1 121 ? 3.829 4.822 11.533 1.00 91.88 121 ALA A N 1
ATOM 837 C CA . ALA A 1 121 ? 2.423 4.834 11.928 1.00 91.88 121 ALA A CA 1
ATOM 838 C C . ALA A 1 121 ? 1.494 4.398 10.783 1.00 91.88 121 ALA A C 1
ATOM 840 O O . ALA A 1 121 ? 0.501 3.707 11.023 1.00 91.88 121 ALA A O 1
ATOM 841 N N . LEU A 1 122 ? 1.815 4.775 9.541 1.00 92.38 122 LEU A N 1
ATOM 842 C CA . LEU A 1 122 ? 1.100 4.299 8.362 1.00 92.38 122 LEU A CA 1
ATOM 843 C C . LEU A 1 122 ? 1.263 2.782 8.181 1.00 92.38 122 LEU A C 1
ATOM 845 O O . LEU A 1 122 ? 0.254 2.090 8.033 1.00 92.38 122 LEU A O 1
ATOM 849 N N . LEU A 1 123 ? 2.496 2.264 8.212 1.00 90.56 123 LEU A N 1
ATOM 850 C CA . LEU A 1 123 ? 2.764 0.826 8.072 1.00 90.56 123 LEU A CA 1
ATOM 851 C C . LEU A 1 123 ? 2.016 0.007 9.126 1.00 90.56 123 LEU A C 1
ATOM 853 O O . LEU A 1 123 ? 1.317 -0.949 8.785 1.00 90.56 123 LEU A O 1
ATOM 857 N N . ASP A 1 124 ? 2.080 0.436 10.385 1.00 92.81 124 ASP A N 1
ATOM 858 C CA . ASP A 1 124 ? 1.386 -0.211 11.494 1.00 92.81 124 ASP A CA 1
ATOM 859 C C . ASP A 1 124 ? -0.133 -0.196 11.282 1.00 92.81 124 ASP A C 1
ATOM 861 O O . ASP A 1 124 ? -0.812 -1.195 11.525 1.00 92.81 124 ASP A O 1
ATOM 865 N N . ALA A 1 125 ? -0.705 0.921 10.825 1.00 95.31 125 ALA A N 1
ATOM 866 C CA . ALA A 1 125 ? -2.142 1.022 10.588 1.00 95.31 125 ALA A CA 1
ATOM 867 C C . ALA A 1 125 ? -2.608 0.085 9.462 1.00 95.31 125 ALA A C 1
ATOM 869 O O . ALA A 1 125 ? -3.622 -0.600 9.613 1.00 95.31 125 ALA A O 1
ATOM 870 N N . VAL A 1 126 ? -1.853 0.010 8.361 1.00 94.69 126 VAL A N 1
ATOM 871 C CA . VAL A 1 126 ? -2.159 -0.893 7.242 1.00 94.69 126 VAL A CA 1
ATOM 872 C C . VAL A 1 126 ? -1.982 -2.350 7.662 1.00 94.69 126 VAL A C 1
ATOM 874 O O . VAL A 1 126 ? -2.858 -3.171 7.382 1.00 94.69 126 VAL A O 1
ATOM 877 N N . SER A 1 127 ? -0.910 -2.678 8.387 1.00 93.81 127 SER A N 1
ATOM 878 C CA . SER A 1 127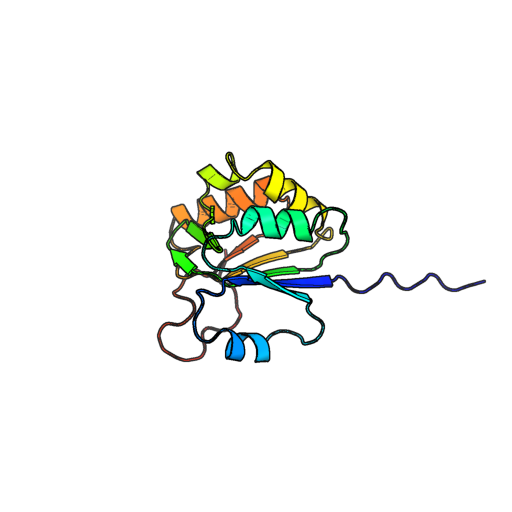 ? -0.672 -4.030 8.903 1.00 93.81 127 SER A CA 1
ATOM 879 C C . SER A 1 127 ? -1.795 -4.465 9.843 1.00 93.81 127 SER A C 1
ATOM 881 O O . SER A 1 127 ? -2.365 -5.541 9.678 1.00 93.81 127 SER A O 1
ATOM 883 N N . ASN A 1 128 ? -2.227 -3.593 10.756 1.00 95.50 128 ASN A N 1
ATOM 884 C CA . ASN A 1 128 ? -3.339 -3.886 11.661 1.00 95.50 128 ASN A CA 1
ATOM 885 C C . ASN A 1 128 ? -4.675 -4.091 10.929 1.00 95.50 128 ASN A C 1
ATOM 887 O O . ASN A 1 128 ? -5.465 -4.945 11.331 1.00 95.50 128 ASN A O 1
ATOM 891 N N . ALA A 1 129 ? -4.945 -3.315 9.876 1.00 95.75 129 ALA A N 1
ATOM 892 C CA . ALA A 1 129 ? -6.195 -3.412 9.122 1.00 95.75 129 ALA A CA 1
ATOM 893 C C . ALA A 1 129 ? -6.245 -4.645 8.201 1.00 95.75 129 ALA A C 1
ATOM 895 O O . ALA A 1 129 ? -7.311 -5.226 7.995 1.00 95.75 129 ALA A O 1
ATOM 896 N N . THR A 1 130 ? -5.098 -5.055 7.658 1.00 95.25 130 THR A N 1
ATOM 897 C CA . THR A 1 130 ? -4.989 -6.153 6.683 1.00 95.25 130 THR A CA 1
ATOM 898 C C . THR A 1 130 ? -4.607 -7.488 7.328 1.00 95.25 130 THR A C 1
ATOM 900 O O . THR A 1 130 ? -4.913 -8.547 6.785 1.00 95.25 130 THR A O 1
ATOM 903 N N . GLY A 1 131 ? -3.958 -7.459 8.494 1.00 92.38 131 GLY A N 1
ATOM 904 C CA . GLY A 1 131 ? -3.342 -8.626 9.126 1.00 92.38 131 GLY A CA 1
ATOM 905 C C . GLY A 1 131 ? -2.088 -9.131 8.406 1.00 92.38 131 GLY A C 1
ATOM 906 O O . GLY A 1 131 ? -1.679 -10.263 8.657 1.00 92.38 131 GLY A O 1
ATOM 907 N N . ALA A 1 132 ? -1.525 -8.328 7.502 1.00 90.38 132 ALA A N 1
ATOM 908 C CA . ALA A 1 132 ? -0.380 -8.678 6.676 1.00 90.38 132 ALA A CA 1
ATOM 909 C C . ALA A 1 132 ? 0.905 -8.007 7.158 1.00 90.38 132 ALA A C 1
ATOM 911 O O . ALA A 1 132 ? 0.873 -6.982 7.850 1.00 90.38 132 ALA A O 1
ATOM 912 N N . ASP A 1 133 ? 2.029 -8.560 6.717 1.00 86.12 133 ASP A N 1
ATOM 913 C CA . ASP A 1 133 ? 3.306 -7.870 6.776 1.00 86.12 133 ASP A CA 1
ATOM 914 C C . ASP A 1 133 ? 3.307 -6.771 5.699 1.00 86.12 133 ASP A C 1
ATOM 916 O O . ASP A 1 133 ? 2.943 -7.000 4.539 1.00 86.12 133 ASP A O 1
ATOM 920 N N . VAL A 1 134 ? 3.647 -5.545 6.103 1.00 85.62 134 VAL A N 1
ATOM 921 C CA . VAL A 1 134 ? 3.629 -4.367 5.229 1.00 85.62 134 VAL A CA 1
ATOM 922 C C . VAL A 1 134 ? 5.006 -3.740 5.226 1.00 85.62 134 VAL A C 1
ATOM 924 O O . VAL A 1 134 ? 5.568 -3.452 6.279 1.00 85.62 134 VAL A O 1
ATOM 927 N N . ALA A 1 135 ? 5.523 -3.484 4.035 1.00 79.38 135 ALA A N 1
ATOM 928 C CA . ALA A 1 135 ? 6.770 -2.775 3.840 1.00 79.38 135 ALA A CA 1
ATOM 929 C C . ALA A 1 135 ? 6.559 -1.634 2.848 1.00 79.38 135 ALA A C 1
ATOM 931 O O . ALA A 1 135 ? 5.773 -1.749 1.905 1.00 79.38 135 ALA A O 1
ATOM 932 N N . ALA A 1 136 ? 7.257 -0.523 3.059 1.00 77.25 136 ALA A N 1
ATOM 933 C CA . ALA A 1 136 ? 7.213 0.614 2.156 1.00 77.25 136 ALA A CA 1
ATOM 934 C C . ALA A 1 136 ? 8.591 1.247 1.997 1.00 77.25 136 ALA A C 1
ATOM 936 O O . ALA A 1 136 ? 9.480 1.042 2.821 1.00 77.25 136 ALA A O 1
ATOM 937 N N . SER A 1 137 ? 8.760 2.016 0.929 1.00 68.12 137 SER A N 1
ATOM 938 C CA . SER A 1 137 ? 10.011 2.723 0.657 1.00 68.12 137 SER A CA 1
ATOM 939 C C . SER A 1 137 ? 10.247 3.866 1.654 1.00 68.12 137 SER A C 1
ATOM 941 O O . SER A 1 137 ? 9.341 4.655 1.929 1.00 68.12 137 SER A O 1
ATOM 943 N N . ILE A 1 138 ? 11.468 3.960 2.193 1.00 55.16 138 ILE A N 1
ATOM 944 C CA . ILE A 1 138 ? 11.917 5.039 3.100 1.00 55.16 138 ILE A CA 1
ATOM 945 C C . ILE A 1 138 ? 12.594 6.206 2.371 1.00 55.16 138 ILE A C 1
ATOM 947 O O . ILE A 1 138 ? 12.865 7.230 2.998 1.00 55.16 138 ILE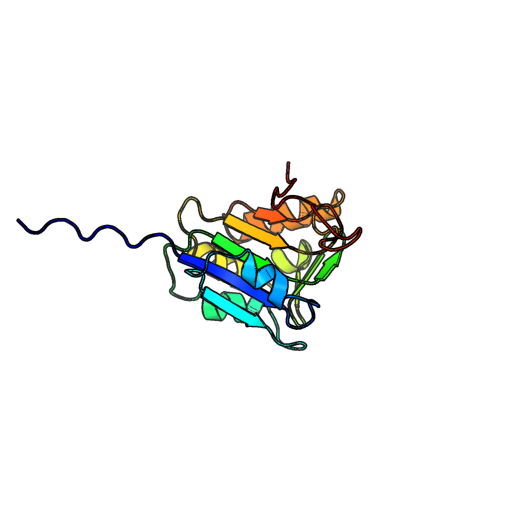 A O 1
ATOM 951 N N . ASP A 1 139 ? 12.868 6.053 1.075 1.00 49.59 139 ASP A N 1
ATOM 952 C CA . ASP A 1 139 ? 13.453 7.070 0.213 1.00 49.59 139 ASP A CA 1
ATOM 953 C C . ASP A 1 139 ? 12.538 7.395 -0.976 1.00 49.59 139 ASP A C 1
ATOM 955 O O . ASP A 1 139 ? 11.518 6.743 -1.238 1.00 49.59 139 ASP A O 1
ATOM 959 N N . SER A 1 140 ? 12.873 8.461 -1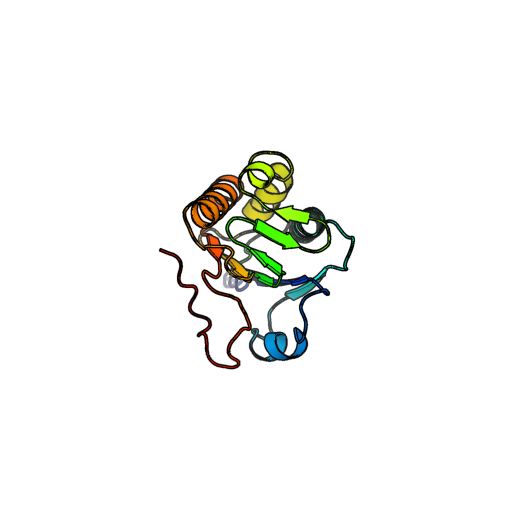.700 1.00 47.81 140 SER A N 1
ATOM 960 C CA . SER A 1 140 ? 12.241 8.765 -2.973 1.00 47.81 140 SER A CA 1
ATOM 961 C C . SER A 1 140 ? 12.475 7.606 -3.934 1.00 47.81 140 SER A C 1
ATOM 963 O O . SER A 1 140 ? 13.535 7.526 -4.560 1.00 47.81 140 SER A O 1
ATOM 965 N N . THR A 1 141 ? 11.462 6.760 -4.127 1.00 49.88 141 THR A N 1
ATOM 966 C CA . THR A 1 141 ? 11.425 5.827 -5.250 1.00 49.88 141 THR A CA 1
ATOM 967 C C . THR A 1 141 ? 11.553 6.633 -6.540 1.00 49.88 141 THR A C 1
ATOM 969 O O . THR A 1 141 ? 10.582 7.200 -7.043 1.00 49.88 141 THR A O 1
ATOM 972 N N . GLY A 1 142 ? 12.783 6.725 -7.050 1.00 41.03 142 GLY A N 1
ATOM 973 C CA . GLY A 1 142 ? 13.105 7.340 -8.332 1.00 41.03 142 GLY A CA 1
ATOM 974 C C . GLY A 1 142 ? 14.087 8.518 -8.358 1.00 41.03 142 GLY A C 1
ATOM 975 O O . GLY A 1 142 ? 14.189 9.119 -9.429 1.00 41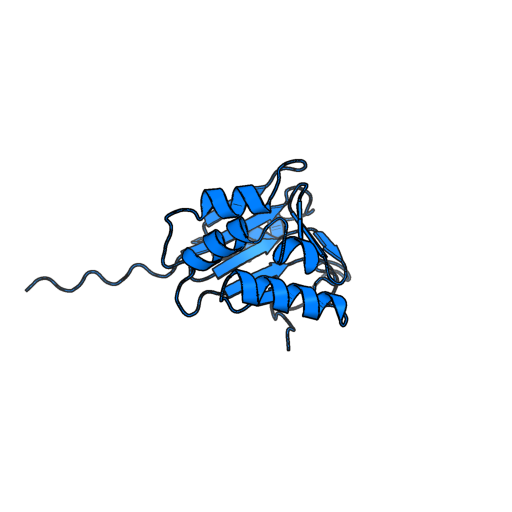.03 142 GLY A O 1
ATOM 976 N N . ALA A 1 143 ? 14.823 8.873 -7.294 1.00 34.94 143 ALA A N 1
ATOM 977 C CA . ALA A 1 143 ? 15.586 10.134 -7.309 1.00 34.94 143 ALA A CA 1
ATOM 978 C C . ALA A 1 143 ? 17.081 10.071 -6.928 1.00 34.94 143 ALA A C 1
ATOM 980 O O . ALA A 1 143 ? 17.506 10.814 -6.059 1.00 34.94 143 ALA A O 1
ATOM 981 N N . ASP A 1 144 ? 17.906 9.316 -7.664 1.00 30.94 144 ASP A N 1
ATOM 982 C CA . ASP A 1 144 ? 19.223 9.837 -8.109 1.00 30.94 144 ASP A CA 1
ATOM 983 C C . ASP A 1 144 ? 19.738 9.170 -9.414 1.00 30.94 144 ASP A C 1
ATOM 985 O O . ASP A 1 144 ? 20.933 9.071 -9.697 1.00 30.94 144 ASP A O 1
ATOM 989 N N . ALA A 1 145 ? 18.781 8.780 -10.279 1.00 49.16 145 ALA A N 1
ATOM 990 C CA . ALA A 1 145 ? 18.863 7.684 -11.263 1.00 49.16 145 ALA A CA 1
ATOM 991 C C . ALA A 1 145 ? 19.018 6.328 -10.530 1.00 49.16 145 ALA A C 1
ATOM 993 O O . ALA A 1 145 ? 19.129 6.355 -9.327 1.00 49.16 145 ALA A O 1
ATOM 994 N N . LEU A 1 146 ? 19.054 5.150 -11.167 1.00 44.09 146 LEU A N 1
ATOM 995 C CA . LEU A 1 146 ? 19.905 4.054 -10.638 1.00 44.09 146 LEU A CA 1
ATOM 996 C C . LEU A 1 146 ? 19.621 3.458 -9.223 1.00 44.09 146 LEU A C 1
ATOM 998 O O . LEU A 1 146 ? 19.866 4.086 -8.207 1.00 44.09 146 LEU A O 1
ATOM 1002 N N . GLY A 1 147 ? 19.426 2.141 -9.135 1.00 39.06 147 GLY A N 1
ATOM 1003 C CA . GLY A 1 147 ? 20.164 1.356 -8.127 1.00 39.06 147 GLY A CA 1
ATOM 1004 C C . GLY A 1 147 ? 19.930 1.636 -6.634 1.00 39.06 147 GLY A C 1
ATOM 1005 O O . GLY A 1 147 ? 20.810 1.293 -5.848 1.00 39.06 147 GLY A O 1
ATOM 1006 N N . GLY A 1 148 ? 18.776 2.187 -6.253 1.00 38.66 148 GLY A N 1
ATOM 1007 C CA . GLY A 1 148 ? 18.112 1.720 -5.039 1.00 38.66 148 GLY A CA 1
ATOM 1008 C C . GLY A 1 148 ? 17.702 0.286 -5.336 1.00 38.66 148 GLY A C 1
ATOM 1009 O O . GLY A 1 148 ? 17.010 0.023 -6.323 1.00 38.66 148 GLY A O 1
ATOM 1010 N N . ASP A 1 149 ? 18.288 -0.657 -4.623 1.00 43.12 149 ASP A N 1
ATOM 1011 C CA . ASP A 1 149 ? 17.897 -2.046 -4.718 1.00 43.12 149 ASP A CA 1
ATOM 1012 C C . ASP A 1 149 ? 16.392 -2.170 -4.460 1.00 43.12 149 ASP A C 1
ATOM 1014 O O . ASP A 1 149 ? 15.762 -1.374 -3.772 1.00 43.12 149 ASP A O 1
ATOM 1018 N N . TRP A 1 150 ? 15.786 -3.216 -5.009 1.00 46.88 150 TRP A N 1
ATOM 1019 C CA . TRP A 1 150 ? 14.425 -3.643 -4.667 1.00 46.88 150 TRP A CA 1
ATOM 1020 C C . TRP A 1 150 ? 14.321 -4.119 -3.201 1.00 46.88 150 TRP A C 1
ATOM 1022 O O . TRP A 1 150 ? 13.402 -4.854 -2.838 1.00 46.88 150 TRP A O 1
ATOM 1032 N N . GLU A 1 151 ? 15.306 -3.752 -2.385 1.00 41.69 151 GLU A N 1
ATOM 1033 C CA . GLU A 1 151 ? 15.452 -4.040 -0.980 1.00 41.69 151 GLU A CA 1
ATOM 1034 C C . GLU A 1 151 ? 14.625 -2.984 -0.251 1.00 41.69 151 GLU A C 1
ATOM 1036 O O . GLU A 1 151 ? 14.988 -1.821 -0.099 1.00 41.69 151 GLU A O 1
ATOM 1041 N N . LEU A 1 152 ? 13.414 -3.387 0.117 1.00 44.19 152 LEU A N 1
ATOM 1042 C CA . LEU A 1 152 ? 12.587 -2.597 1.008 1.00 44.19 152 LEU A CA 1
ATOM 1043 C C . LEU A 1 152 ? 13.320 -2.484 2.343 1.00 44.19 152 LEU A C 1
ATOM 1045 O O . LEU A 1 152 ? 13.386 -3.449 3.104 1.00 44.19 152 LEU A O 1
ATOM 1049 N N . GLU A 1 153 ? 13.863 -1.311 2.635 1.00 45.91 153 GLU A N 1
ATOM 1050 C CA . GLU A 1 153 ? 14.409 -1.021 3.952 1.00 45.91 153 GLU A CA 1
ATOM 1051 C C . GLU A 1 153 ? 13.256 -0.662 4.899 1.00 45.91 153 GLU A C 1
ATOM 1053 O O . GLU A 1 153 ? 12.981 0.505 5.161 1.00 45.91 153 GLU A O 1
ATOM 1058 N N . ALA A 1 154 ? 12.541 -1.675 5.390 1.00 41.00 154 ALA A N 1
ATOM 1059 C CA . ALA A 1 154 ? 11.621 -1.523 6.514 1.00 41.00 154 ALA A CA 1
ATOM 1060 C C . ALA A 1 154 ? 12.128 -2.348 7.706 1.00 41.00 154 ALA A C 1
ATOM 1062 O O . ALA A 1 154 ? 12.439 -3.535 7.564 1.00 41.00 154 ALA A O 1
ATOM 1063 N N . ALA A 1 155 ? 12.241 -1.690 8.863 1.00 38.25 155 ALA A N 1
ATOM 1064 C CA . ALA A 1 155 ? 12.633 -2.264 10.151 1.00 38.25 155 ALA A CA 1
ATOM 1065 C C . ALA A 1 155 ? 11.429 -2.384 11.089 1.00 38.25 155 ALA A C 1
ATOM 1067 O O . ALA A 1 155 ? 10.549 -1.500 11.015 1.00 38.25 155 ALA A O 1
#

Radius of gyration: 15.33 Å; chains: 1; bounding box: 34×54×31 Å

Foldseek 3Di:
DDDPDDDPQAAAEEEEEPPDPPVVVVVVVDDPRHHYDYAYAQDAQLQVLLVVLAPAARHQEYEYHAAAAAQWTDHRNDIQGLVCLQPVRLVSLCSNLRNHDPAHEYEYEYALCCADPSSVSSQVSSCVSNVYRYFYARHHPCPPHDDPPPDGPDD

pLDDT: mean 80.76, std 18.49, range [30.94, 98.56]

Sequence (155 aa):
MSAPAAAAAPANIVFIDSAVANHSSLLSEIDPNSEIVVISQGENGIEIMAAYLSGRTNVGSIHVLSHGQAGEVTIGSAALTAESAAGQYADELAVIGQALASNGDILLYGCDTASGEEGQALLDAVSNATGADVAASIDSTGADALGGDWELEAA

Secondary structure (DSSP, 8-state):
-PPPPPPPPPEEEEEEETTSTTHHHHTTTS-TTSEEEEEPTTSBHHHHHHHHHTT---EEEEEEE-EEETTEEEEBTEEEEHHHHHTTTHHHHHHHHHHEEEEEEEEEE-TTTT-HHHHHHHHHHHHHHH-SEEEE-SS-TTSSSS---S-----